Protein AF-A0A094YQI0-F1 (afdb_monomer_lite)

Organism: NCBI:txid104102

Foldseek 3Di:
DVVLVQDQVLVCLLVVPPPPDQDDPSVVPVPDSCVVSNVVVVVSVVVVVVVVCVVVVNDDDPDPDDDDDD

Structure (mmCIF, N/CA/C/O backbone):
data_AF-A0A094YQI0-F1
#
_entry.id   AF-A0A094YQI0-F1
#
loop_
_atom_site.group_PDB
_atom_site.id
_atom_site.type_symbol
_atom_site.label_atom_id
_atom_site.label_alt_id
_atom_site.label_comp_id
_atom_site.label_asym_id
_atom_site.label_entity_id
_atom_site.label_seq_id
_atom_site.pdbx_PDB_ins_code
_atom_site.Cartn_x
_atom_site.Cartn_y
_atom_site.Cartn_z
_atom_site.occupancy
_atom_site.B_iso_or_equiv
_atom_site.auth_seq_id
_atom_site.auth_comp_id
_atom_site.auth_asym_id
_atom_site.auth_atom_id
_atom_site.pdbx_PDB_model_num
ATOM 1 N N . MET A 1 1 ? 1.422 4.852 -1.952 1.00 84.69 1 MET A N 1
ATOM 2 C CA . MET A 1 1 ? -0.028 4.704 -1.690 1.00 84.69 1 MET A CA 1
ATOM 3 C C . MET A 1 1 ? -0.792 6.028 -1.741 1.00 84.69 1 MET A C 1
ATOM 5 O O . MET A 1 1 ? -1.753 6.087 -2.489 1.00 84.69 1 MET A O 1
ATOM 9 N N . ALA A 1 2 ? -0.352 7.109 -1.079 1.00 91.94 2 ALA A N 1
ATOM 10 C CA . ALA A 1 2 ? -1.053 8.408 -1.125 1.00 91.94 2 ALA A CA 1
ATOM 11 C C . ALA A 1 2 ? -1.306 8.956 -2.550 1.00 91.94 2 ALA A C 1
ATOM 13 O O . ALA A 1 2 ? -2.405 9.401 -2.856 1.00 91.94 2 ALA A O 1
ATOM 14 N N . ARG A 1 3 ? -0.329 8.834 -3.465 1.00 93.12 3 ARG A N 1
ATOM 15 C CA . ARG A 1 3 ? -0.497 9.201 -4.889 1.00 93.12 3 ARG A CA 1
ATOM 16 C C . ARG A 1 3 ? -1.606 8.415 -5.610 1.00 93.12 3 ARG A C 1
ATOM 18 O O . ARG A 1 3 ? -2.105 8.876 -6.626 1.00 93.12 3 ARG A O 1
ATOM 25 N N . LEU A 1 4 ? -1.972 7.242 -5.095 1.00 94.56 4 LEU A N 1
ATOM 26 C CA . LEU A 1 4 ? -3.064 6.407 -5.603 1.00 94.56 4 LEU A CA 1
ATOM 27 C C . LEU A 1 4 ? -4.399 6.694 -4.889 1.00 94.56 4 LEU A C 1
ATOM 29 O O . LEU A 1 4 ? -5.342 5.933 -5.048 1.00 94.56 4 LEU A O 1
ATOM 33 N N . GLY A 1 5 ? -4.481 7.752 -4.073 1.00 95.75 5 GLY A N 1
ATOM 34 C CA . GLY A 1 5 ? -5.696 8.121 -3.339 1.00 95.75 5 GLY A CA 1
ATOM 35 C C . GLY A 1 5 ? -5.983 7.269 -2.099 1.00 95.75 5 GLY A C 1
ATOM 36 O O . GLY A 1 5 ? -7.027 7.432 -1.477 1.00 95.75 5 GLY A O 1
ATOM 37 N N . VAL A 1 6 ? -5.070 6.375 -1.706 1.00 96.38 6 VAL A N 1
ATOM 38 C CA . VAL A 1 6 ? -5.236 5.543 -0.505 1.00 96.38 6 VAL A CA 1
ATOM 39 C C . VAL A 1 6 ? -5.097 6.413 0.745 1.00 96.38 6 VAL A C 1
ATOM 41 O O . VAL A 1 6 ? -4.070 7.072 0.937 1.00 96.38 6 VAL A O 1
ATOM 44 N N . GLY A 1 7 ? -6.113 6.386 1.610 1.00 93.62 7 GLY A N 1
ATOM 45 C CA . GLY A 1 7 ? -6.112 7.113 2.879 1.00 93.62 7 GLY A CA 1
ATOM 46 C C . GLY A 1 7 ? -4.973 6.676 3.809 1.00 93.62 7 GLY A C 1
ATOM 47 O O . GLY A 1 7 ? -4.615 5.500 3.863 1.00 93.62 7 GLY A O 1
ATOM 48 N N . HIS A 1 8 ? -4.415 7.618 4.577 1.00 90.06 8 HIS A N 1
ATOM 49 C CA . HIS A 1 8 ? -3.244 7.366 5.431 1.00 90.06 8 HIS A CA 1
ATOM 50 C C . HIS A 1 8 ? -3.462 6.236 6.452 1.00 90.06 8 HIS A C 1
ATOM 52 O O . HIS A 1 8 ? -2.593 5.387 6.603 1.00 90.06 8 HIS A O 1
ATOM 58 N N . HIS A 1 9 ? -4.642 6.162 7.075 1.00 88.12 9 HIS A N 1
ATOM 59 C CA . HIS A 1 9 ? -4.986 5.104 8.033 1.00 88.12 9 HIS A CA 1
ATOM 60 C C . HIS A 1 9 ? -5.039 3.703 7.394 1.00 88.12 9 HIS A C 1
ATOM 62 O O . HIS A 1 9 ? -4.685 2.721 8.041 1.00 88.12 9 HIS A O 1
ATOM 68 N N . ILE A 1 10 ? -5.432 3.603 6.118 1.00 93.06 10 ILE A N 1
ATOM 69 C CA . ILE A 1 10 ? -5.382 2.346 5.360 1.00 93.06 10 ILE A CA 1
ATOM 70 C C . ILE A 1 10 ? -3.933 1.990 5.048 1.00 93.06 10 ILE A C 1
ATOM 72 O O . ILE A 1 10 ? -3.515 0.863 5.296 1.00 93.06 10 ILE A O 1
ATOM 76 N N . ALA A 1 11 ? -3.154 2.955 4.548 1.00 93.00 11 ALA A N 1
ATOM 77 C CA . ALA A 1 11 ? -1.744 2.750 4.234 1.00 93.00 11 ALA A CA 1
ATOM 78 C C . ALA A 1 11 ? -0.944 2.289 5.466 1.00 93.00 11 ALA A C 1
ATOM 80 O O . ALA A 1 11 ? -0.179 1.336 5.365 1.00 93.00 11 ALA A O 1
ATOM 81 N N . ASP A 1 12 ? -1.177 2.882 6.637 1.00 90.75 12 ASP A N 1
ATOM 82 C CA . ASP A 1 12 ? -0.523 2.476 7.885 1.00 90.75 12 ASP A CA 1
ATOM 83 C C . ASP A 1 12 ? -0.893 1.050 8.306 1.00 90.75 12 ASP A C 1
ATOM 85 O O . ASP A 1 12 ? -0.021 0.272 8.696 1.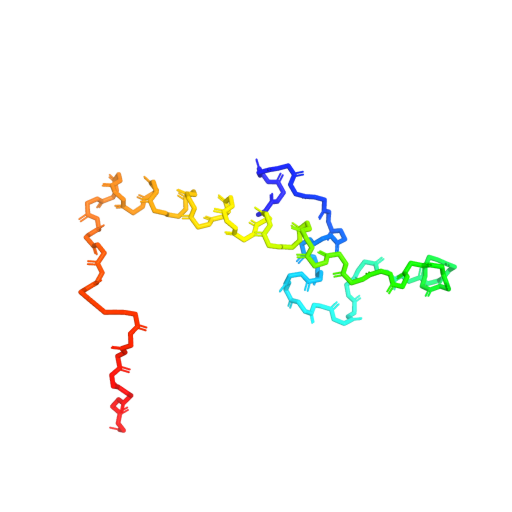00 90.75 12 ASP A O 1
ATOM 89 N N . LYS A 1 13 ? -2.165 0.656 8.155 1.00 89.75 13 LYS A N 1
ATOM 90 C CA . LYS A 1 13 ? -2.599 -0.727 8.405 1.00 89.75 13 LYS A CA 1
ATOM 91 C C . LYS A 1 13 ? -2.017 -1.717 7.393 1.00 89.75 13 LYS A C 1
ATOM 93 O O . LYS A 1 13 ? -1.707 -2.845 7.772 1.00 89.75 13 LYS A O 1
ATOM 98 N N . VAL A 1 14 ? -1.847 -1.331 6.124 1.00 93.44 14 VAL A N 1
ATOM 99 C CA . VAL A 1 14 ? -1.140 -2.159 5.127 1.00 93.44 14 VAL A CA 1
ATOM 100 C C . VAL A 1 14 ? 0.317 -2.366 5.538 1.00 93.44 14 VAL A C 1
ATOM 102 O O . VAL A 1 14 ? 0.803 -3.491 5.488 1.00 93.44 14 VAL A O 1
ATOM 105 N N . LEU A 1 15 ? 0.989 -1.305 5.986 1.00 90.75 15 LEU A N 1
ATOM 106 C CA . LEU A 1 15 ? 2.388 -1.336 6.427 1.00 90.75 15 LEU A CA 1
ATOM 107 C C . LEU A 1 15 ? 2.578 -1.975 7.810 1.00 90.75 15 LEU A C 1
ATOM 109 O O . LEU A 1 15 ? 3.704 -2.084 8.288 1.00 90.75 15 LEU A O 1
ATOM 113 N N . ASN A 1 16 ? 1.485 -2.402 8.450 1.00 87.12 16 ASN A N 1
ATOM 114 C CA . ASN A 1 16 ? 1.473 -2.931 9.808 1.00 87.12 16 ASN A CA 1
ATOM 115 C C . ASN A 1 16 ? 2.150 -1.983 10.820 1.00 87.12 16 ASN A C 1
ATOM 117 O O . ASN A 1 16 ? 2.791 -2.419 11.777 1.00 87.12 16 ASN A O 1
ATOM 121 N N . HIS A 1 17 ? 2.025 -0.671 10.603 1.00 85.25 17 HIS A N 1
ATOM 122 C CA . HIS A 1 17 ? 2.543 0.335 11.516 1.00 85.25 17 HIS A CA 1
ATOM 123 C C . HIS A 1 17 ? 1.703 0.339 12.795 1.00 85.25 17 HIS A C 1
ATOM 125 O O . HIS A 1 17 ? 0.585 0.849 12.824 1.00 85.25 17 HIS A O 1
ATOM 131 N N . VAL A 1 18 ? 2.256 -0.225 13.868 1.00 67.56 18 VAL A N 1
ATOM 132 C CA . VAL A 1 18 ? 1.600 -0.267 15.185 1.00 67.56 18 VAL A CA 1
ATOM 133 C C . VAL A 1 18 ? 1.605 1.117 15.855 1.00 67.56 18 VAL A C 1
ATOM 135 O O . VAL A 1 18 ? 0.703 1.444 16.619 1.00 67.56 18 VAL A O 1
ATOM 138 N N . GLU A 1 19 ? 2.584 1.962 15.520 1.00 64.31 19 GLU A N 1
ATOM 139 C CA . GLU A 1 19 ? 2.761 3.312 16.084 1.00 64.31 19 GLU A CA 1
ATOM 140 C C . GLU A 1 19 ? 2.204 4.440 15.188 1.00 64.31 19 GLU A C 1
ATOM 142 O O . GLU A 1 19 ? 2.217 5.617 15.577 1.00 64.31 19 GLU A O 1
ATOM 147 N N . GLY A 1 20 ? 1.732 4.083 13.986 1.00 63.53 2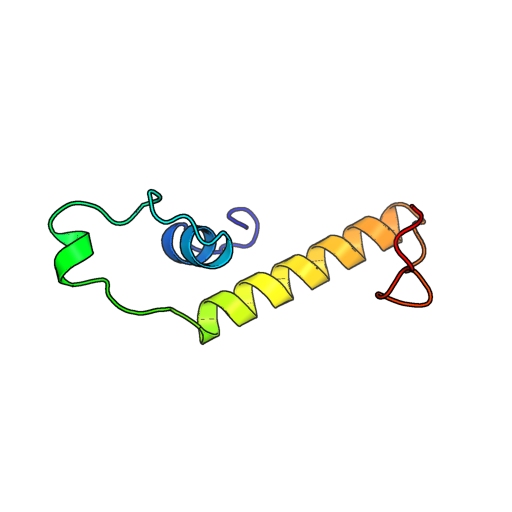0 GLY A N 1
ATOM 148 C CA . GLY A 1 20 ? 1.314 4.994 12.920 1.00 63.53 20 GLY A CA 1
ATOM 149 C C . GLY A 1 20 ? -0.160 5.404 13.007 1.00 63.53 20 GLY A C 1
ATOM 150 O O . GLY A 1 20 ? -1.052 4.577 13.184 1.00 63.53 20 GLY A O 1
ATOM 151 N N . ALA A 1 21 ? -0.399 6.710 12.893 1.00 60.62 21 ALA A N 1
ATOM 152 C CA . ALA A 1 21 ? -1.680 7.410 12.733 1.00 60.62 21 ALA A CA 1
ATOM 153 C C . ALA A 1 21 ? -2.738 7.353 13.849 1.00 60.62 21 ALA A C 1
ATOM 155 O O . ALA A 1 21 ? -3.293 8.401 14.183 1.00 60.62 21 ALA A O 1
ATOM 156 N N . ILE A 1 22 ? -3.077 6.196 14.418 1.00 64.81 22 ILE A N 1
ATOM 157 C CA . ILE A 1 22 ? -4.239 6.092 15.319 1.00 64.81 22 ILE A CA 1
ATOM 158 C C . ILE A 1 22 ? -3.795 6.275 16.774 1.00 64.81 22 ILE A C 1
ATOM 160 O O . ILE A 1 22 ? -3.288 5.354 17.409 1.00 64.81 22 ILE A O 1
ATOM 164 N N . LYS A 1 23 ? -3.994 7.482 17.317 1.00 70.50 23 LYS A N 1
ATOM 165 C CA . LYS A 1 23 ? -3.635 7.848 18.699 1.00 70.50 23 LYS A CA 1
ATOM 166 C C . LYS A 1 23 ? -4.786 8.565 19.410 1.00 70.50 23 LYS A C 1
ATOM 168 O O . LYS A 1 23 ? -5.717 9.063 18.776 1.00 70.50 23 LYS A O 1
ATOM 173 N N . GLY A 1 24 ? -4.716 8.633 20.740 1.00 75.81 24 GLY A N 1
ATOM 174 C CA . GLY A 1 24 ? -5.698 9.344 21.563 1.00 75.81 24 GLY A CA 1
ATOM 175 C C . GLY A 1 24 ? -7.116 8.785 21.407 1.00 75.81 24 GLY A C 1
ATOM 176 O O . GLY A 1 24 ? -7.307 7.578 21.298 1.00 75.81 24 GLY A O 1
ATOM 177 N N . VAL A 1 25 ? -8.120 9.663 21.365 1.00 79.50 25 VAL A N 1
ATOM 178 C CA . VAL A 1 25 ? -9.539 9.269 21.279 1.00 79.50 25 VAL A CA 1
ATOM 179 C C . VAL A 1 25 ? -9.846 8.461 20.012 1.00 79.50 25 VAL A C 1
ATOM 181 O O . VAL A 1 25 ? -10.685 7.564 20.045 1.00 79.50 25 VAL A O 1
ATOM 184 N N . ALA A 1 26 ? -9.128 8.701 18.910 1.00 78.69 26 ALA A N 1
ATOM 185 C CA . ALA A 1 26 ? -9.298 7.919 17.688 1.00 78.69 26 ALA A CA 1
ATOM 186 C C . ALA A 1 26 ? -8.989 6.429 17.911 1.00 78.69 26 ALA A C 1
ATOM 188 O O . ALA A 1 26 ? -9.678 5.585 17.350 1.00 78.69 26 ALA A O 1
ATOM 189 N N . ALA A 1 27 ? -8.035 6.086 18.786 1.00 77.81 27 ALA A N 1
ATOM 190 C CA . ALA A 1 27 ? -7.723 4.693 19.120 1.00 77.81 27 ALA A CA 1
ATOM 191 C C . ALA A 1 27 ? -8.850 3.978 19.880 1.00 77.81 27 ALA A C 1
ATOM 193 O O . ALA A 1 27 ? -8.943 2.754 19.831 1.00 77.81 27 ALA A O 1
ATOM 194 N N . ILE A 1 28 ? -9.733 4.727 20.547 1.00 79.19 28 ILE A N 1
ATOM 195 C CA . ILE A 1 28 ? -10.862 4.164 21.299 1.00 79.19 28 ILE A CA 1
ATOM 196 C C . ILE A 1 28 ? -11.928 3.616 20.339 1.00 79.19 28 ILE A C 1
ATOM 198 O O . ILE A 1 28 ? -12.486 2.543 20.578 1.00 79.19 28 ILE A O 1
ATOM 202 N N . TYR A 1 29 ? -12.188 4.326 19.237 1.00 80.31 29 TYR A N 1
ATOM 203 C CA . TYR A 1 29 ? -13.287 4.003 18.320 1.00 80.31 29 TYR A CA 1
ATOM 204 C C . TYR A 1 29 ? -12.821 3.389 16.996 1.00 80.31 29 TYR A C 1
ATOM 206 O O . TYR A 1 29 ? -13.548 2.597 16.396 1.00 80.31 29 TYR A O 1
ATOM 214 N N . GLN A 1 30 ? -11.600 3.682 16.544 1.00 76.62 30 GLN A N 1
ATOM 215 C CA . GLN A 1 30 ? -11.096 3.226 15.253 1.00 76.62 30 GLN A CA 1
ATOM 216 C C . GLN A 1 30 ? -10.450 1.837 15.337 1.00 76.62 30 GLN A C 1
ATOM 218 O O . GLN A 1 30 ? -9.238 1.676 15.199 1.00 76.62 30 GLN A O 1
ATOM 223 N N . ARG A 1 31 ? -11.288 0.818 15.551 1.00 77.69 31 ARG A N 1
ATOM 224 C CA . ARG A 1 31 ? -10.869 -0.588 15.716 1.00 77.69 31 ARG A CA 1
ATOM 225 C C . ARG A 1 31 ? -11.003 -1.450 14.460 1.00 77.69 31 ARG A C 1
ATOM 227 O O . ARG A 1 31 ? -10.635 -2.615 14.493 1.00 77.69 31 ARG A O 1
ATOM 234 N N . HIS A 1 32 ? -11.541 -0.900 13.373 1.00 85.56 32 HIS A N 1
ATOM 235 C CA . HIS A 1 32 ? -11.667 -1.635 12.116 1.00 85.56 32 HIS A CA 1
ATOM 236 C C . HIS A 1 32 ? -10.300 -1.971 11.508 1.00 85.56 32 HIS A C 1
ATOM 238 O O . HIS A 1 32 ? -9.402 -1.127 11.449 1.00 85.56 32 HIS A O 1
ATOM 244 N N . ASP A 1 33 ? -10.183 -3.198 11.005 1.00 86.75 33 ASP A N 1
ATOM 245 C CA . ASP A 1 33 ? -8.976 -3.696 10.338 1.00 86.75 33 ASP A CA 1
ATOM 246 C C . ASP A 1 33 ? -8.888 -3.320 8.862 1.00 86.75 33 ASP A C 1
ATOM 248 O O . ASP A 1 33 ? -7.828 -3.497 8.259 1.00 86.75 33 ASP A O 1
ATOM 252 N N . TYR A 1 34 ? -9.986 -2.807 8.294 1.00 91.94 34 TYR A N 1
ATOM 253 C CA . TYR A 1 34 ? -10.072 -2.317 6.918 1.00 91.94 34 TYR A CA 1
ATOM 254 C C . TYR A 1 34 ? -9.567 -3.316 5.867 1.00 91.94 34 TYR A C 1
ATOM 256 O O . TYR A 1 34 ? -8.831 -2.962 4.950 1.00 91.94 34 TYR A O 1
ATOM 264 N N . LEU A 1 35 ? -9.880 -4.605 6.032 1.00 95.25 35 LEU A N 1
ATOM 265 C CA . LEU A 1 35 ? -9.298 -5.657 5.192 1.00 95.25 35 LEU A CA 1
ATOM 266 C C . LEU A 1 35 ? -9.641 -5.485 3.706 1.00 95.25 35 LEU A C 1
ATOM 268 O O . LEU A 1 35 ? -8.769 -5.685 2.863 1.00 95.25 35 LEU A O 1
ATOM 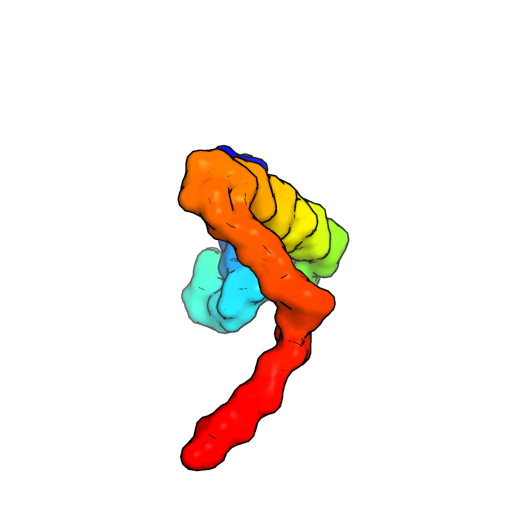272 N N . ALA A 1 36 ? -10.870 -5.070 3.387 1.00 97.19 36 ALA A N 1
ATOM 273 C CA . ALA A 1 36 ? -11.299 -4.852 2.007 1.00 97.19 36 ALA A CA 1
ATOM 274 C C . ALA A 1 36 ? -10.556 -3.670 1.362 1.00 97.19 36 ALA A C 1
ATOM 276 O O . ALA A 1 36 ? -10.039 -3.776 0.252 1.00 97.19 36 ALA A O 1
ATOM 277 N N . GLU A 1 37 ? -10.430 -2.558 2.082 1.00 97.06 37 GLU A N 1
ATOM 278 C CA . GLU A 1 37 ? -9.727 -1.363 1.623 1.00 97.06 37 GLU A CA 1
ATOM 279 C C . GLU A 1 37 ? -8.220 -1.602 1.510 1.00 97.06 37 GLU A C 1
ATOM 281 O O . GLU A 1 37 ? -7.577 -1.104 0.587 1.00 97.06 37 GLU A O 1
ATOM 286 N N . ARG A 1 38 ? -7.645 -2.393 2.423 1.00 96.00 38 ARG A N 1
ATOM 287 C CA . ARG A 1 38 ? -6.240 -2.813 2.368 1.00 96.00 38 ARG A CA 1
ATOM 288 C C . ARG A 1 38 ? -5.967 -3.693 1.154 1.00 96.00 38 ARG A C 1
ATOM 290 O O . ARG A 1 38 ? -4.951 -3.480 0.497 1.00 96.00 38 ARG A O 1
ATOM 297 N N . ALA A 1 39 ? -6.857 -4.639 0.847 1.00 97.81 39 ALA A N 1
ATOM 298 C CA . ALA A 1 39 ? -6.755 -5.461 -0.357 1.00 97.81 39 ALA A CA 1
ATOM 299 C C . ALA A 1 39 ? -6.790 -4.582 -1.616 1.00 97.81 39 ALA A C 1
ATOM 301 O O . ALA A 1 39 ? -5.842 -4.599 -2.396 1.00 97.81 39 ALA A O 1
ATOM 302 N N . ALA A 1 40 ? -7.785 -3.697 -1.734 1.00 98.00 40 ALA A N 1
ATOM 303 C CA . ALA A 1 40 ? -7.890 -2.769 -2.860 1.00 98.00 40 ALA A CA 1
ATOM 304 C C . ALA A 1 40 ? -6.664 -1.841 -2.994 1.00 98.00 40 ALA A C 1
ATOM 306 O O . ALA A 1 40 ? -6.200 -1.559 -4.101 1.00 98.00 40 ALA A O 1
ATOM 307 N N . ALA A 1 41 ? -6.101 -1.377 -1.872 1.00 97.94 41 ALA A N 1
ATOM 308 C CA . ALA A 1 41 ? -4.883 -0.570 -1.865 1.00 97.94 41 ALA A CA 1
ATOM 309 C C . ALA A 1 41 ? -3.661 -1.347 -2.384 1.00 97.94 41 ALA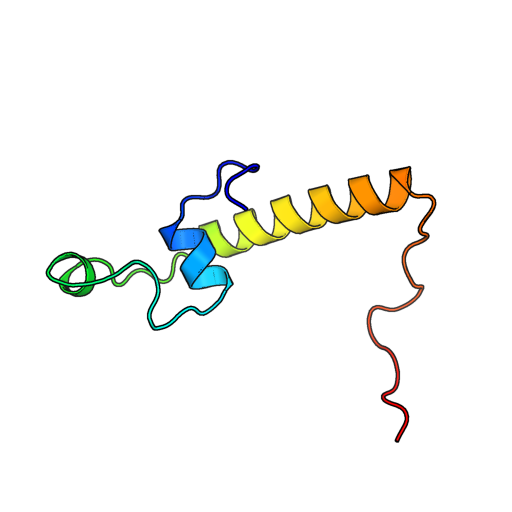 A C 1
ATOM 311 O O . ALA A 1 41 ? -2.836 -0.778 -3.107 1.00 97.94 41 ALA A O 1
ATOM 312 N N . LEU A 1 42 ? -3.538 -2.627 -2.024 1.00 97.75 42 LEU A N 1
ATOM 313 C CA . LEU A 1 42 ? -2.474 -3.508 -2.504 1.00 97.75 42 LEU A CA 1
ATOM 314 C C . LEU A 1 42 ? -2.644 -3.847 -3.988 1.00 97.75 42 LEU A C 1
ATOM 316 O O . LEU A 1 42 ? -1.660 -3.771 -4.721 1.00 97.75 42 LEU A O 1
ATOM 320 N N . ASP A 1 43 ? -3.866 -4.113 -4.448 1.00 98.06 43 ASP A N 1
ATOM 321 C CA . ASP A 1 43 ? -4.162 -4.373 -5.862 1.00 98.06 43 ASP A CA 1
ATOM 322 C C . ASP A 1 43 ? -3.809 -3.162 -6.735 1.00 98.06 43 ASP A C 1
ATOM 324 O O . ASP A 1 43 ? -3.093 -3.277 -7.734 1.00 98.06 43 ASP A O 1
ATOM 328 N N . GLY A 1 44 ? -4.235 -1.964 -6.320 1.00 97.50 44 GLY A N 1
ATOM 329 C CA . GLY A 1 44 ? -3.900 -0.722 -7.016 1.00 97.50 44 GLY A CA 1
ATOM 330 C C . GLY A 1 44 ? -2.395 -0.442 -7.028 1.00 97.50 44 GLY A C 1
ATOM 331 O O . GLY A 1 44 ? -1.850 0.035 -8.028 1.00 97.50 44 GLY A O 1
ATOM 332 N N . TRP A 1 45 ? -1.696 -0.765 -5.937 1.00 97.44 45 TRP A N 1
ATOM 333 C CA . TRP A 1 45 ? -0.241 -0.658 -5.880 1.00 97.44 45 TRP A CA 1
ATOM 334 C C . TRP A 1 45 ? 0.452 -1.657 -6.811 1.00 97.44 45 TRP A C 1
ATOM 336 O O . TRP A 1 45 ? 1.348 -1.258 -7.555 1.00 97.44 45 TRP A O 1
ATOM 346 N N . ALA A 1 46 ? 0.021 -2.919 -6.825 1.00 95.19 46 ALA A N 1
ATOM 347 C CA . ALA A 1 46 ? 0.561 -3.949 -7.706 1.00 95.19 46 ALA A CA 1
ATOM 348 C C . ALA A 1 46 ? 0.408 -3.556 -9.182 1.00 95.19 46 ALA A C 1
ATOM 350 O O . ALA A 1 46 ? 1.388 -3.573 -9.927 1.00 95.19 46 ALA A O 1
ATOM 351 N N . ALA A 1 47 ? -0.780 -3.094 -9.585 1.00 95.62 47 ALA A N 1
ATOM 352 C CA . ALA A 1 47 ? -1.030 -2.607 -10.940 1.00 95.62 47 ALA A CA 1
ATOM 353 C C . ALA A 1 47 ? -0.101 -1.439 -11.321 1.00 95.62 47 ALA A C 1
ATOM 355 O O . ALA A 1 47 ? 0.434 -1.394 -12.431 1.00 95.62 47 ALA A O 1
ATOM 356 N N . TYR A 1 48 ? 0.134 -0.504 -10.394 1.00 95.75 48 TYR A N 1
ATOM 357 C CA . TYR A 1 48 ? 1.075 0.593 -10.611 1.00 95.75 48 TYR A CA 1
ATOM 358 C C . TYR A 1 48 ? 2.514 0.092 -10.802 1.00 95.75 48 TYR A C 1
ATOM 360 O O . TYR A 1 48 ? 3.179 0.513 -11.749 1.00 95.75 48 TYR A O 1
ATOM 368 N N . VAL A 1 49 ? 2.992 -0.807 -9.936 1.00 93.94 49 VAL A N 1
ATOM 369 C CA . VAL A 1 49 ? 4.356 -1.359 -10.008 1.00 93.94 49 VAL A CA 1
ATOM 370 C C . VAL A 1 49 ? 4.577 -2.106 -11.320 1.00 93.94 49 VAL A C 1
ATOM 372 O O . VAL A 1 49 ? 5.581 -1.860 -11.983 1.00 93.94 49 VAL A O 1
ATOM 375 N N . LEU A 1 50 ? 3.626 -2.945 -11.736 1.00 92.94 50 LEU A N 1
ATOM 376 C CA . LEU A 1 50 ? 3.705 -3.678 -13.003 1.00 92.94 50 LEU A CA 1
ATOM 377 C C . LEU A 1 50 ? 3.805 -2.728 -14.201 1.00 92.94 50 LEU A C 1
ATOM 379 O O . LEU A 1 50 ? 4.675 -2.897 -15.050 1.00 92.94 50 LEU A O 1
ATOM 383 N N . LYS A 1 51 ? 2.997 -1.662 -14.223 1.00 94.00 51 LYS A N 1
ATOM 384 C CA . LYS A 1 51 ? 3.056 -0.633 -15.273 1.00 94.00 51 LYS A CA 1
ATOM 385 C C . LYS A 1 51 ? 4.390 0.120 -15.299 1.00 94.00 51 LYS A C 1
ATOM 387 O O . LYS A 1 51 ? 4.829 0.569 -16.356 1.00 94.00 51 LYS A O 1
ATOM 392 N N . VAL A 1 52 ? 5.018 0.330 -14.142 1.00 95.44 52 VAL A N 1
ATOM 393 C CA . VAL A 1 52 ? 6.352 0.946 -14.064 1.00 95.44 52 VAL A CA 1
ATOM 394 C C . VAL A 1 52 ? 7.423 -0.020 -14.569 1.00 95.44 52 VAL A C 1
ATOM 396 O O . VAL A 1 52 ? 8.284 0.404 -15.335 1.00 95.44 52 VAL A O 1
ATOM 399 N N . ALA A 1 53 ? 7.353 -1.296 -14.182 1.00 93.50 53 ALA A N 1
ATOM 400 C CA . ALA A 1 53 ? 8.288 -2.333 -14.613 1.00 93.50 53 ALA A CA 1
ATOM 401 C C . ALA A 1 53 ? 8.263 -2.526 -16.136 1.00 93.50 53 ALA A C 1
ATOM 403 O O . ALA A 1 53 ? 9.313 -2.472 -16.772 1.00 93.50 53 ALA A O 1
ATOM 404 N N . GLU A 1 54 ? 7.067 -2.622 -16.722 1.00 92.88 54 GLU A N 1
ATOM 405 C CA . GLU A 1 54 ? 6.863 -2.713 -18.172 1.00 92.88 54 GLU A CA 1
ATOM 406 C C . GLU A 1 54 ? 7.544 -1.552 -18.909 1.00 92.88 54 GLU A C 1
ATOM 408 O O . GLU A 1 54 ? 8.336 -1.757 -19.826 1.00 92.88 54 GLU A O 1
ATOM 413 N N . LYS A 1 55 ? 7.309 -0.313 -18.460 1.00 95.00 55 LYS A N 1
ATOM 414 C CA . LYS A 1 55 ? 7.932 0.882 -19.052 1.00 95.00 55 LYS A CA 1
ATOM 415 C C . LYS A 1 55 ? 9.451 0.909 -18.924 1.00 95.00 55 LYS A C 1
ATOM 417 O O . LYS A 1 55 ? 10.111 1.545 -19.741 1.00 95.00 55 LYS A O 1
ATOM 422 N N . ALA A 1 56 ? 9.991 0.280 -17.887 1.00 95.62 56 ALA A N 1
ATOM 423 C CA . ALA A 1 56 ? 11.424 0.174 -17.661 1.00 95.62 56 ALA A CA 1
ATOM 424 C C . ALA A 1 56 ? 12.066 -0.995 -18.432 1.00 95.62 56 ALA A C 1
ATOM 426 O O . ALA A 1 56 ? 13.275 -1.184 -18.320 1.00 95.62 56 ALA A O 1
ATOM 427 N N . GLY A 1 57 ? 11.287 -1.783 -19.186 1.00 93.56 57 GLY A N 1
ATOM 428 C CA . GLY A 1 57 ? 11.770 -2.995 -19.852 1.00 93.56 57 GLY A CA 1
ATOM 429 C C . GLY A 1 57 ? 12.152 -4.109 -18.874 1.00 93.56 57 GLY A C 1
ATOM 430 O O . GLY A 1 57 ? 12.934 -4.989 -19.221 1.00 93.56 57 GLY A O 1
ATOM 431 N N . ILE A 1 58 ? 11.646 -4.058 -17.639 1.00 90.38 58 ILE A N 1
ATOM 432 C CA . ILE A 1 58 ? 11.858 -5.103 -16.640 1.00 90.38 58 ILE A CA 1
ATOM 433 C C . ILE A 1 58 ? 10.817 -6.188 -16.892 1.00 90.38 58 ILE A C 1
ATOM 435 O O . ILE A 1 58 ? 9.624 -5.978 -16.668 1.00 90.38 58 ILE A O 1
ATOM 439 N N . GLU A 1 59 ? 11.272 -7.354 -17.336 1.00 83.50 59 GLU A N 1
ATOM 440 C CA . GLU A 1 59 ? 10.400 -8.514 -17.465 1.00 83.50 59 GLU A CA 1
ATOM 441 C C . GLU A 1 59 ? 10.064 -9.099 -16.084 1.00 83.50 59 GLU A C 1
ATOM 443 O O . GLU A 1 59 ? 10.933 -9.173 -15.204 1.00 83.50 59 GLU A O 1
ATOM 448 N N . PRO A 1 60 ? 8.807 -9.515 -15.856 1.00 77.50 60 PRO A N 1
ATOM 449 C CA . PRO A 1 60 ? 8.437 -10.183 -14.622 1.00 77.50 60 PRO A CA 1
ATOM 450 C C . PRO A 1 60 ? 9.175 -11.527 -14.500 1.00 77.50 60 PRO A C 1
ATOM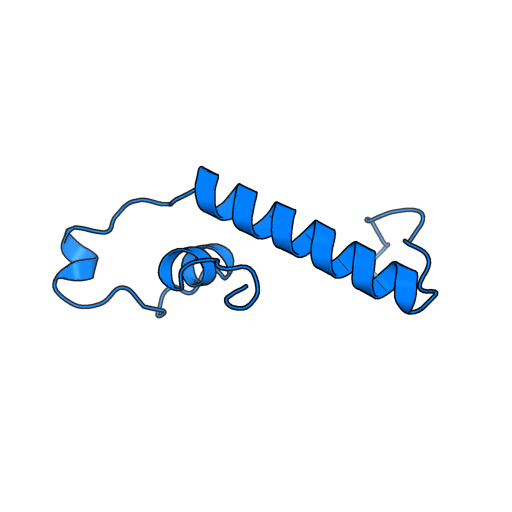 452 O O . PRO A 1 60 ? 9.344 -12.239 -15.492 1.00 77.50 60 PRO A O 1
ATOM 455 N N . PRO A 1 61 ? 9.603 -11.915 -13.287 1.00 79.19 61 PRO A N 1
ATOM 456 C CA . PRO A 1 61 ? 10.241 -13.205 -13.082 1.00 79.19 61 PRO A CA 1
ATOM 457 C C . PRO A 1 61 ? 9.254 -14.347 -13.350 1.00 79.19 61 PRO A C 1
ATOM 459 O O . PRO A 1 61 ? 8.063 -14.242 -13.064 1.00 79.19 61 PRO A O 1
ATOM 462 N N . VAL A 1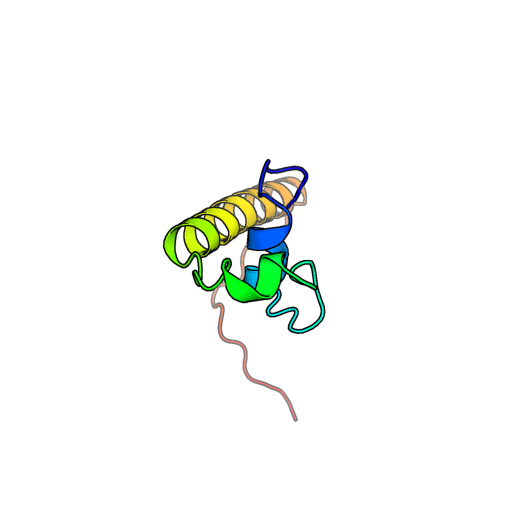 62 ? 9.778 -15.481 -13.823 1.00 82.12 62 VAL A N 1
ATOM 463 C CA . VAL A 1 62 ? 8.994 -16.700 -14.115 1.00 82.12 62 VAL A CA 1
ATOM 464 C C . VAL A 1 62 ? 8.307 -17.270 -12.859 1.00 82.12 62 VAL A C 1
ATOM 466 O O . VAL A 1 62 ? 7.332 -18.007 -12.960 1.00 82.12 62 VAL A O 1
ATOM 469 N N . SER A 1 63 ? 8.816 -16.938 -11.667 1.00 85.69 63 SER A N 1
ATOM 470 C CA . SER A 1 63 ? 8.291 -17.370 -10.369 1.00 85.69 63 SER A CA 1
ATOM 471 C C . SER A 1 63 ? 8.467 -16.268 -9.322 1.00 85.69 63 SER A C 1
ATOM 473 O O . SER A 1 63 ? 9.503 -15.603 -9.274 1.00 85.69 63 SER A O 1
ATOM 475 N N . ASN A 1 64 ? 7.480 -16.113 -8.439 1.00 82.69 64 ASN A N 1
ATOM 476 C CA . ASN A 1 64 ? 7.564 -15.280 -7.234 1.00 82.69 64 ASN A CA 1
ATOM 477 C C . ASN A 1 64 ? 8.268 -15.989 -6.059 1.00 82.69 64 ASN A C 1
ATOM 479 O O . ASN A 1 64 ? 8.427 -15.403 -4.990 1.00 82.69 64 ASN A O 1
ATOM 483 N N . VAL A 1 65 ? 8.681 -17.244 -6.246 1.00 88.94 65 VAL A N 1
ATOM 484 C CA . VAL A 1 65 ? 9.431 -18.043 -5.275 1.00 88.94 65 VAL A CA 1
ATOM 485 C C . VAL A 1 65 ? 10.850 -18.236 -5.796 1.00 88.94 65 VAL A C 1
ATOM 487 O O . VAL A 1 65 ? 11.053 -18.855 -6.842 1.00 88.94 65 VAL A O 1
ATOM 490 N N . VAL A 1 66 ? 11.831 -17.727 -5.049 1.00 85.06 66 VAL A N 1
ATOM 491 C CA . VAL A 1 66 ? 13.260 -17.862 -5.358 1.00 85.06 66 VAL A CA 1
ATOM 492 C C . VAL A 1 66 ? 13.951 -18.582 -4.195 1.00 85.06 66 VAL A C 1
ATOM 494 O O . VAL A 1 66 ? 13.741 -18.194 -3.044 1.00 85.06 66 VAL A O 1
ATOM 497 N N . PRO A 1 67 ? 14.775 -19.617 -4.447 1.00 88.25 67 PRO A N 1
ATOM 498 C CA . PRO A 1 67 ? 15.535 -20.276 -3.392 1.00 88.25 67 PRO A CA 1
ATOM 499 C C . PRO A 1 67 ? 16.471 -19.290 -2.682 1.00 88.25 67 PRO A C 1
ATOM 501 O O . PRO A 1 67 ? 17.274 -18.611 -3.326 1.00 88.25 67 PRO A O 1
ATOM 504 N N . LEU A 1 68 ? 16.402 -19.243 -1.350 1.00 91.06 68 LEU A N 1
ATOM 505 C CA . LEU A 1 68 ? 17.376 -18.524 -0.530 1.00 91.06 68 LEU A CA 1
ATOM 506 C C . LEU A 1 68 ? 18.721 -19.252 -0.612 1.00 91.06 68 LEU A C 1
ATOM 508 O O . LEU A 1 68 ? 18.846 -20.393 -0.165 1.00 91.06 68 LEU A O 1
ATOM 512 N N . ARG A 1 69 ? 19.725 -18.599 -1.205 1.00 87.00 69 ARG A N 1
ATOM 513 C CA . ARG A 1 69 ? 21.106 -19.093 -1.165 1.00 87.00 69 ARG A CA 1
ATOM 514 C C . ARG A 1 69 ? 21.670 -18.812 0.229 1.00 87.00 69 ARG A C 1
ATOM 516 O O . ARG A 1 69 ? 21.483 -17.708 0.738 1.00 87.00 69 ARG A O 1
ATOM 523 N N . ARG A 1 70 ? 22.282 -19.830 0.836 1.00 77.25 70 ARG A N 1
ATOM 524 C CA . ARG A 1 70 ? 23.029 -19.706 2.095 1.00 77.25 70 ARG A CA 1
ATOM 525 C C . ARG A 1 70 ? 24.404 -19.109 1.847 1.00 77.25 70 ARG A C 1
ATOM 527 O O . ARG A 1 70 ? 24.955 -19.390 0.759 1.00 77.25 70 ARG A O 1
#

pLDDT: mean 87.64, std 9.43, range [60.62, 98.06]

Sequence (70 aa):
MARLGVGHHIADKVLNHVEGAIKGVAAIYQRHDYLAERAAALDGWAAYVLKVAEKAGIEPPVSNVVPLRR

Radius of gyration: 16.27 Å; chains: 1; bounding box: 36×30×41 Å

Secondary structure (DSSP, 8-state):
-GGGT--HHHHHHHTT-SSSS--THHHHH-----HHHHHHHHHHHHHHHHHHHHHTT-PPPS-S------